Protein 3LLV (pdb70)

CATH classification: 3.40.50.720

Foldseek 3Di:
DFQEEFEDLPDVRVVCQVVCVVVPGQYEYEYQDPVSQVVCVVVVHHYDHDQLLDLVVLVVDDQPNYQEYEAEDDDQVSQLSSLLSNVVRDLHAYEYEDADPVCPVVSVVSRHPHYDHPVVVVVVVCVVVVD

Organism: Archaeoglobus fulgidus (strain ATCC 49558 / DSM 4304 / JCM 9628 / NBRC 100126 / VC-16) (NCBI:txid224325)

Secondar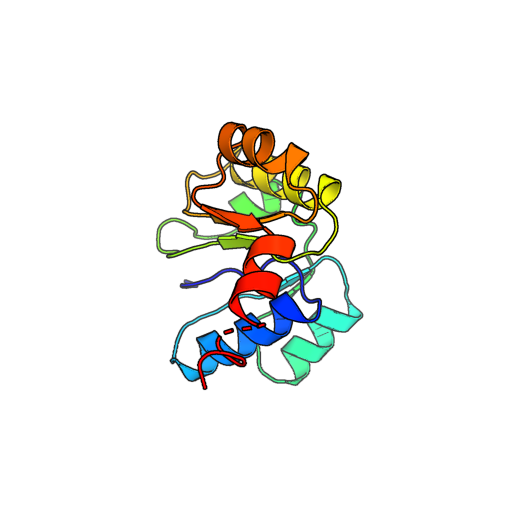y structure (DSSP, 8-state):
--SEEEE--SHHHHHHHHHHHHTT--EEEEES-HHHHHHHHHTT-EEEE--TT-HHHHHHS--TT-SEEEE--S-HHHHHHHHHHHHHH----EEEEES-GGGHHHHHHTT-SEEEEHHHHHHHH--TTT-

InterPro domains:
  IPR001667 DDH domain [PF01368] (161-300)
  IPR003148 Regulator of K+ conductance, N-terminal lobe [PF02254] (9-121)
  IPR003148 Regulator of K+ conductance, N-terminal lobe [PS51201] (6-122)
  IPR003156 DHHA1 domain [PF02272] (359-458)
  IPR036291 NAD(P)-binding domain superfamily [SSF51735] (8-130)
  IPR038763 DHH phosphoesterase superfamily [SSF64182] (158-439)
  IPR051319 Bifunctional oligoribonuclease/pAp-phosphatase and c-di-AMP PDE [PTHR47618] (149-453)

Nearest PDB structures (foldseek):
  3llv-assembly1_A  TM=1.008E+00  e=2.049E-25  Archaeoglobus fulgidus DSM 4304
  3fwz-assembly1_B  TM=8.831E-01  e=4.047E-09  Escherichia coli K-12
  3l9w-assembly1_B  TM=8.356E-01  e=1.030E-07  Escherichia coli K-12
  3l9w-assembly1_A  TM=8.358E-01  e=2.151E-06  Escherichia coli K-12
  3eyw-assembly1_A  TM=8.224E-01  e=1.667E-05  Escherichia coli K-12

Sequence (131 aa):
RYEEYIIVIGSSEAAGVGLVRELTAAGKKVLAVDKSKEKIELLEDEGFDAVIADPTDESFYRSLDLEGVSAVLITGSDDEFNLKILKALRSSVSDVYAIVRVSSSSPKKKEEFEEAGANLVVLVADAVKQAFDKIKK

B-factor: mean 11.08, std 4.55, range [2.4, 48.26]

Radius of gyration: 14.53 Å; Cα contacts (8 Å, |Δi|>4): 250; chains: 1; bounding box: 36×36×38 Å

Structure (mmCIF, N/CA/C/O backbone):
data_3LLV
#
_entry.id   3LLV
#
_cell.length_a   39.994
_cell.length_b   39.994
_cell.length_c   295.489
_cell.angle_alpha   90.000
_cell.angle_beta   90.000
_cell.angle_gamma   120.000
#
_symmetry.space_group_name_H-M   'P 61 2 2'
#
loop_
_entity.id
_entity.type
_entity.pdbx_description
1 polymer 'Exopolyphosphatase-related protein'
2 non-polymer 'PHOSPHATE ION'
3 water water
#
loop_
_atom_site.group_PDB
_atom_site.id
_atom_site.type_symbol
_atom_site.label_atom_id
_atom_site.label_alt_id
_atom_site.label_comp_id
_atom_site.label_asym_id
_atom_site.label_entity_id
_atom_site.label_seq_id
_atom_site.pdbx_PDB_ins_code
_atom_site.Cartn_x
_atom_site.Cartn_y
_atom_site.Cartn_z
_atom_site.occupancy
_atom_site.B_iso_or_equiv
_atom_site.auth_seq_id
_atom_site.auth_comp_id
_atom_site.auth_asym_id
_atom_site.auth_atom_id
_atom_site.pdbx_PDB_model_num
ATOM 1 N N . ARG A 1 6 ? 10.754 4.632 4.372 1.00 17.10 6 ARG A N 1
ATOM 2 C CA . ARG A 1 6 ? 9.349 5.126 4.325 1.00 17.14 6 ARG A CA 1
ATOM 3 C C . ARG A 1 6 ? 8.880 5.538 5.721 1.00 17.03 6 ARG A C 1
ATOM 4 O O . ARG A 1 6 ? 8.300 4.754 6.485 1.00 17.56 6 ARG A O 1
ATOM 6 N N . TYR A 1 7 ? 9.160 6.784 6.050 1.00 16.17 7 TYR A N 1
ATOM 7 C CA . TYR A 1 7 ? 8.746 7.342 7.324 1.00 15.20 7 TYR A CA 1
ATOM 8 C C . TYR A 1 7 ? 7.384 8.029 7.200 1.00 14.82 7 TYR A C 1
ATOM 9 O O . TYR A 1 7 ? 7.026 8.539 6.136 1.00 14.93 7 TYR A O 1
ATOM 18 N N . GLU A 1 8 ? 6.621 8.012 8.291 1.00 14.03 8 GLU A N 1
ATOM 19 C CA A GLU A 1 8 ? 5.338 8.690 8.359 0.50 13.27 8 GLU A CA 1
ATOM 20 C CA B GLU A 1 8 ? 5.346 8.709 8.326 0.50 13.54 8 GLU A CA 1
ATOM 21 C C . GLU A 1 8 ? 5.532 10.120 8.870 1.00 12.86 8 GLU A C 1
ATOM 22 O O . GLU A 1 8 ? 4.854 11.047 8.425 1.00 12.82 8 GLU A O 1
ATOM 33 N N . TYR A 1 9 ? 6.456 10.272 9.817 1.00 12.33 9 TYR A N 1
ATOM 34 C CA . TYR A 1 9 ? 6.762 11.587 10.392 1.00 11.22 9 TYR A CA 1
ATOM 35 C C . TYR A 1 9 ? 8.262 11.833 10.404 1.00 11.85 9 TYR A C 1
ATOM 36 O O . TYR A 1 9 ? 9.058 10.912 10.657 1.00 12.22 9 TYR A O 1
ATOM 45 N N . ILE A 1 10 ? 8.640 13.061 10.074 1.00 11.44 10 ILE A N 1
ATOM 46 C CA A ILE A 1 10 ? 10.019 13.497 10.186 0.50 10.67 10 ILE A CA 1
ATOM 47 C CA B ILE A 1 10 ? 10.022 13.517 10.150 0.50 10.88 10 ILE A CA 1
ATOM 48 C C . ILE A 1 10 ? 10.104 14.623 11.192 1.00 10.73 10 ILE A C 1
ATOM 49 O O . ILE A 1 10 ? 9.431 15.645 11.057 1.00 11.32 10 ILE A O 1
ATOM 58 N N . VAL A 1 11 ? 10.922 14.413 12.221 1.00 9.81 11 VAL A N 1
ATOM 59 C CA . VAL A 1 11 ? 11.056 15.399 13.300 1.00 10.35 11 VAL A CA 1
ATOM 60 C C . VAL A 1 11 ? 12.410 16.071 13.223 1.00 10.17 11 VAL A C 1
ATOM 61 O O . VAL A 1 11 ? 13.446 15.459 13.491 1.00 11.38 11 VAL A O 1
ATOM 65 N N . ILE A 1 12 ? 12.384 17.362 12.893 1.00 10.45 12 ILE A N 1
ATOM 66 C CA . ILE A 1 12 ? 13.581 18.149 12.759 1.00 10.95 12 ILE A CA 1
ATOM 67 C C . ILE A 1 12 ? 13.743 18.911 14.053 1.00 11.86 12 ILE A C 1
ATOM 68 O O . ILE A 1 12 ? 12.807 19.589 14.512 1.00 11.57 12 ILE A O 1
ATOM 73 N N . GLY A 1 13 ? 14.924 18.793 14.643 1.00 12.36 13 GLY A N 1
ATOM 74 C CA . GLY A 1 13 ? 15.227 19.409 15.933 1.00 13.52 13 GLY A CA 1
ATOM 75 C C . GLY A 1 13 ? 15.085 18.311 16.972 1.00 13.23 13 GLY A C 1
ATOM 76 O O . GLY A 1 13 ? 13.984 17.777 17.184 1.00 16.24 13 GLY A O 1
ATOM 77 N N . SER A 1 14 ? 16.185 17.971 17.604 1.00 12.78 14 SER A N 1
ATOM 78 C CA A SER A 1 14 ? 16.154 16.930 18.616 0.50 12.22 14 SER A CA 1
ATOM 79 C CA B SER A 1 14 ? 16.212 16.920 18.609 0.50 12.20 14 SER A CA 1
ATOM 80 C C . SER A 1 14 ? 16.405 17.515 19.999 1.00 12.30 14 SER A C 1
ATOM 81 O O . SER A 1 14 ? 17.104 16.924 20.840 1.00 12.62 14 SER A O 1
ATOM 86 N N . GLU A 1 15 ? 15.806 18.691 20.229 1.00 11.58 15 GLU A N 1
ATOM 87 C CA . GLU A 1 15 ? 15.781 19.317 21.550 1.00 10.55 15 GLU A CA 1
ATOM 88 C C . GLU A 1 15 ? 14.566 18.746 22.296 1.00 10.17 15 GLU A C 1
ATOM 89 O O . GLU A 1 15 ? 14.024 17.727 21.871 1.00 9.76 15 GLU A O 1
ATOM 91 N N . ALA A 1 16 ? 14.149 19.346 23.416 1.00 9.40 16 ALA A N 1
ATOM 92 C CA . ALA A 1 16 ? 13.171 18.663 24.272 1.00 8.73 16 ALA A CA 1
ATOM 93 C C . ALA A 1 16 ? 11.823 18.405 23.596 1.00 8.34 16 ALA A C 1
ATOM 94 O O . ALA A 1 16 ? 11.285 17.304 23.705 1.00 9.17 16 ALA A O 1
ATOM 96 N N . ALA A 1 17 ? 11.296 19.405 22.884 1.00 9.02 17 ALA A N 1
ATOM 97 C CA . ALA A 1 17 ? 10.010 19.241 22.218 1.00 8.66 17 ALA A CA 1
ATOM 98 C C . ALA A 1 17 ? 10.122 18.152 21.146 1.00 7.73 17 ALA A C 1
ATOM 99 O O . ALA A 1 17 ? 9.262 17.283 21.042 1.00 7.63 17 ALA A O 1
ATOM 101 N N . GLY A 1 18 ? 11.208 18.199 20.383 1.00 8.08 18 GLY A N 1
ATOM 102 C CA . GLY A 1 18 ? 11.470 17.257 19.299 1.00 5.92 18 GLY A CA 1
ATOM 103 C C . GLY A 1 18 ? 11.585 15.828 19.778 1.00 7.41 18 GLY A C 1
ATOM 104 O O . GLY A 1 18 ? 10.900 14.952 19.265 1.00 6.81 18 GLY A O 1
ATOM 105 N N . VAL A 1 19 ? 12.421 15.608 20.793 1.00 6.77 19 VAL A N 1
ATOM 106 C CA . VAL A 1 19 ? 12.592 14.254 21.338 1.00 7.98 19 VAL A CA 1
ATOM 107 C C . VAL A 1 19 ? 11.332 13.731 22.024 1.00 7.64 19 VAL A C 1
ATOM 108 O O . VAL A 1 19 ? 11.083 12.534 21.993 1.00 9.65 19 VAL A O 1
ATOM 112 N N . GLY A 1 20 ? 10.543 14.628 22.620 1.00 7.74 20 GLY A N 1
ATOM 113 C CA . GLY A 1 20 ? 9.231 14.283 23.175 1.00 6.39 20 GLY A CA 1
ATOM 114 C C . GLY A 1 20 ? 8.279 13.761 22.106 1.00 5.59 20 GLY A C 1
ATOM 115 O O . GLY A 1 20 ? 7.595 12.751 22.300 1.00 4.75 20 GLY A O 1
ATOM 116 N N . LEU A 1 21 ? 8.257 14.436 20.959 1.00 4.18 21 LEU A N 1
ATOM 117 C CA . LEU A 1 21 ? 7.425 14.009 19.832 1.00 3.76 21 LEU A CA 1
ATOM 118 C C . LEU A 1 21 ? 7.858 12.679 19.223 1.00 4.22 21 LEU A C 1
ATOM 119 O O . LEU A 1 21 ? 7.018 11.866 18.866 1.00 4.28 21 LEU A O 1
ATOM 124 N N . VAL A 1 22 ? 9.162 12.492 19.120 1.00 4.24 22 VAL A N 1
ATOM 125 C CA . VAL A 1 22 ? 9.738 11.210 18.655 1.00 5.01 22 VAL A CA 1
ATOM 126 C C . VAL A 1 22 ? 9.246 10.073 19.559 1.00 5.47 22 VAL A C 1
ATOM 127 O O . VAL A 1 22 ? 8.903 9.007 19.065 1.00 6.16 22 VAL A O 1
ATOM 131 N N . ARG A 1 23 ? 9.135 10.268 20.867 1.00 6.53 23 ARG A N 1
ATOM 132 C CA . ARG A 1 23 ? 8.621 9.231 21.769 1.00 6.49 23 ARG A CA 1
ATOM 133 C C . ARG A 1 23 ? 7.185 8.979 21.627 1.00 7.33 23 ARG A C 1
ATOM 134 O O . ARG A 1 23 ? 6.742 7.874 21.555 1.00 6.43 23 ARG A O 1
ATOM 142 N N . GLU A 1 24 ? 6.427 10.049 21.643 1.00 6.57 24 GLU A N 1
ATOM 143 C CA . GLU A 1 24 ? 4.988 9.920 21.649 1.00 8.05 24 GLU A CA 1
ATOM 144 C C . GLU A 1 24 ? 4.439 9.322 20.357 1.00 7.82 24 GLU A C 1
ATOM 145 O O . GLU A 1 24 ? 3.512 8.516 20.399 1.00 8.17 24 GLU A O 1
ATOM 151 N N . LEU A 1 25 ? 5.004 9.718 19.217 1.00 7.32 25 LEU A N 1
ATOM 152 C CA . LEU A 1 25 ? 4.579 9.173 17.931 1.00 7.18 25 LEU A CA 1
ATOM 153 C C . LEU A 1 25 ? 4.946 7.699 17.777 1.00 7.70 25 LEU A C 1
ATOM 154 O O . LEU A 1 25 ? 4.159 6.903 17.263 1.00 8.13 25 LEU A O 1
ATOM 159 N N . THR A 1 26 ? 6.134 7.338 18.242 1.00 7.99 26 THR A N 1
ATOM 160 C CA . THR A 1 26 ? 6.543 5.938 18.280 1.00 8.61 26 THR A CA 1
ATOM 161 C C . THR A 1 26 ? 5.566 5.089 19.106 1.00 8.87 26 THR A C 1
ATOM 162 O O . THR A 1 26 ? 5.178 3.995 18.672 1.00 8.86 26 THR A O 1
ATOM 166 N N . ALA A 1 27 ? 5.140 5.607 20.263 1.00 8.55 27 ALA A N 1
ATOM 167 C CA . ALA A 1 27 ? 4.220 4.869 21.147 1.00 8.88 27 ALA A CA 1
ATOM 168 C C . ALA A 1 27 ? 2.847 4.666 20.499 1.00 8.77 27 ALA A C 1
ATOM 169 O O . ALA A 1 27 ? 2.165 3.679 20.775 1.00 9.04 27 ALA A O 1
ATOM 171 N N . ALA A 1 28 ? 2.453 5.619 19.656 1.00 9.21 28 ALA A N 1
ATOM 172 C CA . ALA A 1 28 ? 1.235 5.520 18.856 1.00 9.34 28 ALA A CA 1
ATOM 173 C C . ALA A 1 28 ? 1.431 4.583 17.661 1.00 9.50 28 ALA A C 1
ATOM 174 O O . ALA A 1 28 ? 0.495 4.341 16.889 1.00 9.86 28 ALA A O 1
ATOM 176 N N . GLY A 1 29 ? 2.650 4.060 17.523 1.00 9.73 29 GLY A N 1
ATOM 177 C CA . GLY A 1 29 ? 2.979 3.060 16.506 1.00 9.95 29 GLY A CA 1
ATOM 178 C C . GLY A 1 29 ? 3.255 3.631 15.128 1.00 10.12 29 GLY A C 1
ATOM 179 O O . GLY A 1 29 ? 2.865 3.035 14.118 1.00 10.37 29 GLY A O 1
ATOM 180 N N . LYS A 1 30 ? 3.923 4.785 15.087 1.00 10.36 30 LYS A N 1
ATOM 181 C CA . LYS A 1 30 ? 4.258 5.464 13.828 1.00 10.16 30 LYS A CA 1
ATOM 182 C C . LYS A 1 30 ? 5.750 5.315 13.548 1.00 9.94 30 LYS A C 1
ATOM 183 O O . LYS A 1 30 ? 6.543 5.141 14.480 1.00 10.11 30 LYS A O 1
ATOM 189 N N . LYS A 1 31 ? 6.123 5.382 12.270 1.00 8.79 31 LYS A N 1
ATOM 190 C CA . LYS A 1 31 ? 7.528 5.377 11.859 1.00 8.21 31 LYS A CA 1
ATOM 191 C C . LYS A 1 31 ? 8.045 6.813 11.805 1.00 7.48 31 LYS A C 1
ATOM 192 O O . LYS A 1 31 ? 7.554 7.622 11.014 1.00 7.07 31 LYS A O 1
ATOM 194 N N . VAL A 1 32 ? 9.034 7.118 12.648 1.00 6.71 32 VAL A N 1
ATOM 195 C CA . VAL A 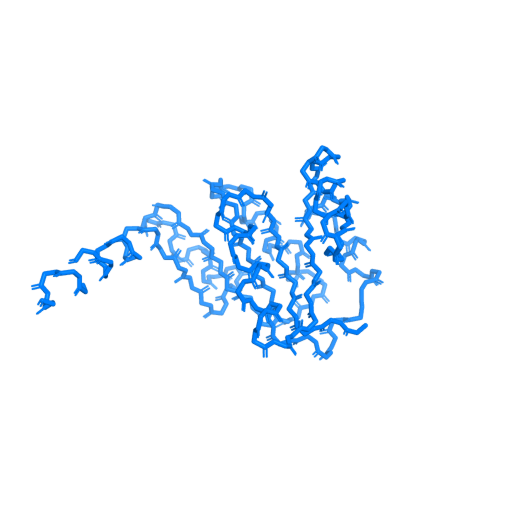1 32 ? 9.552 8.487 12.793 1.00 6.82 32 VAL A CA 1
ATOM 196 C C . VAL A 1 32 ? 11.046 8.526 12.529 1.00 6.79 32 VAL A C 1
ATOM 197 O O . VAL A 1 32 ? 11.784 7.652 12.978 1.00 6.17 32 VAL A O 1
ATOM 201 N N . LEU A 1 33 ? 11.487 9.552 11.805 1.00 7.50 33 LEU A N 1
ATOM 202 C CA . LEU A 1 33 ? 12.908 9.807 11.644 1.00 7.19 33 LEU A CA 1
ATOM 203 C C . LEU A 1 33 ? 13.195 11.117 12.334 1.00 7.50 33 LEU A C 1
ATOM 204 O O . LEU A 1 33 ? 12.540 12.121 12.027 1.00 7.56 33 LEU A O 1
ATOM 209 N N . ALA A 1 34 ? 14.177 11.103 13.224 1.00 7.83 34 ALA A N 1
ATOM 210 C CA . ALA A 1 34 ? 14.626 12.324 13.888 1.00 8.55 34 ALA A CA 1
ATOM 211 C C . ALA A 1 34 ? 15.802 12.903 13.101 1.00 8.16 34 ALA A C 1
ATOM 212 O O . ALA A 1 34 ? 16.683 12.161 12.644 1.00 8.72 34 ALA A O 1
ATOM 214 N N . VAL A 1 35 ? 15.807 14.224 12.925 1.00 7.45 35 VAL A N 1
ATOM 215 C CA . VAL A 1 35 ? 16.850 14.891 12.152 1.00 7.03 35 VAL A CA 1
ATOM 216 C C . VAL A 1 35 ? 17.410 16.060 12.965 1.00 7.42 35 VAL A C 1
ATOM 217 O O . VAL A 1 35 ? 16.658 16.878 13.476 1.00 7.79 35 VAL A O 1
ATOM 221 N N . ASP A 1 36 ? 18.733 16.150 13.055 1.00 7.50 36 ASP A N 1
ATOM 222 C CA . ASP A 1 36 ? 19.388 17.243 13.786 1.00 8.61 36 ASP A CA 1
ATOM 223 C C . ASP A 1 36 ? 20.847 17.289 13.352 1.00 8.86 36 ASP A C 1
ATOM 224 O O . ASP A 1 36 ? 21.403 16.269 12.951 1.00 9.24 36 ASP A O 1
ATOM 229 N N . LYS A 1 37 ? 21.463 18.467 13.441 1.00 9.16 37 LYS A N 1
ATOM 230 C CA . LYS A 1 37 ? 22.885 18.614 13.154 1.00 9.03 37 LYS A CA 1
ATOM 231 C C . LYS A 1 37 ? 23.763 18.069 14.292 1.00 9.27 37 LYS A C 1
ATOM 232 O O . LYS A 1 37 ? 24.947 17.819 14.076 1.00 9.17 37 LYS A O 1
ATOM 234 N N . SER A 1 38 ? 23.191 17.864 15.483 1.00 9.25 38 SER A N 1
ATOM 235 C CA . SER A 1 38 ? 23.974 17.404 16.646 1.00 9.70 38 SER A CA 1
ATOM 236 C C . SER A 1 38 ? 24.289 15.901 16.648 1.00 9.61 38 SER A C 1
ATOM 237 O O . SER A 1 38 ? 23.397 15.074 16.866 1.00 9.67 38 SER A O 1
ATOM 240 N N . LYS A 1 39 ? 25.567 15.569 16.438 1.00 10.62 39 LYS A N 1
ATOM 241 C CA . LYS A 1 39 ? 26.092 14.211 16.577 1.00 11.00 39 LYS A CA 1
ATOM 242 C C . LYS A 1 39 ? 25.660 13.582 17.910 1.00 11.15 39 LYS A C 1
ATOM 243 O O . LYS A 1 39 ? 25.155 12.459 17.945 1.00 11.23 39 LYS A O 1
ATOM 249 N N . GLU A 1 40 ? 25.829 14.320 19.006 1.00 11.46 40 GLU A N 1
ATOM 250 C CA . GLU A 1 40 ? 25.583 13.767 20.336 1.00 11.31 40 GLU A CA 1
ATOM 251 C C . GLU A 1 40 ? 24.109 13.430 20.581 1.00 10.80 40 GLU A C 1
ATOM 252 O O . GLU A 1 40 ? 23.780 12.347 21.079 1.00 10.05 40 GLU A O 1
ATOM 258 N N . LYS A 1 41 ? 23.217 14.352 20.214 1.00 10.01 41 LYS A N 1
ATOM 259 C CA . LYS A 1 41 ? 21.802 14.131 20.424 1.00 10.08 41 LYS A CA 1
ATOM 260 C C . LYS A 1 41 ? 21.274 13.012 19.532 1.00 10.13 41 LYS A C 1
ATOM 261 O O . LYS A 1 41 ? 20.417 12.234 19.960 1.00 10.07 41 LYS A O 1
ATOM 267 N N . ILE A 1 42 ? 21.763 12.956 18.294 1.00 10.22 42 ILE A N 1
ATOM 268 C CA . ILE A 1 42 ? 21.306 11.943 17.331 1.00 10.47 42 ILE A CA 1
ATOM 269 C C . ILE A 1 42 ? 21.806 10.564 17.756 1.00 10.41 42 ILE A C 1
ATOM 270 O O . ILE A 1 42 ? 21.037 9.601 17.834 1.00 10.45 42 ILE A O 1
ATOM 275 N N . GLU A 1 43 ? 23.085 10.488 18.089 1.00 11.37 43 GLU A N 1
ATOM 276 C CA . GLU A 1 43 ? 23.657 9.235 18.604 1.00 11.78 43 GLU A CA 1
ATOM 277 C C . GLU A 1 43 ? 22.941 8.688 19.855 1.00 11.04 43 GLU A C 1
ATOM 278 O O . GLU A 1 43 ? 22.768 7.469 19.976 1.00 11.67 43 GLU A O 1
ATOM 284 N N . LEU A 1 44 ? 22.509 9.540 20.797 1.00 10.29 44 LEU A N 1
ATOM 285 C CA . LEU A 1 44 ? 21.700 9.038 21.919 1.00 9.45 44 LEU A CA 1
ATOM 286 C C . LEU A 1 44 ? 20.382 8.551 21.498 1.00 8.59 44 LEU A C 1
ATOM 287 O O . LEU A 1 44 ? 19.912 7.600 21.982 1.00 8.84 44 LEU A O 1
ATOM 289 N N . LEU A 1 45 ? 19.729 9.233 20.578 1.00 8.46 45 LEU A N 1
ATOM 290 C CA . LEU A 1 45 ? 18.465 8.715 20.080 1.00 8.26 45 LEU A CA 1
ATOM 291 C C . LEU A 1 45 ? 18.677 7.327 19.442 1.00 7.58 45 LEU A C 1
ATOM 292 O O . LEU A 1 45 ? 17.874 6.410 19.652 1.00 6.97 45 LEU A O 1
ATOM 297 N N . GLU A 1 46 ? 19.742 7.182 18.660 1.00 8.70 46 GLU A N 1
ATOM 298 C CA . GLU A 1 46 ? 20.038 5.895 18.017 1.00 8.52 46 GLU A CA 1
ATOM 299 C C . GLU A 1 46 ? 20.320 4.786 19.054 1.00 8.70 46 GLU A C 1
ATOM 300 O O . GLU A 1 46 ? 19.877 3.635 18.906 1.00 8.77 46 GLU A O 1
ATOM 306 N N . ASP A 1 47 ? 21.064 5.151 20.089 1.00 8.50 47 ASP A N 1
ATOM 307 C CA . ASP A 1 47 ? 21.260 4.322 21.282 1.00 9.40 47 ASP A CA 1
ATOM 308 C C . ASP A 1 47 ? 19.959 3.866 21.953 1.00 8.99 47 ASP A C 1
ATOM 309 O O . ASP A 1 47 ? 19.908 2.795 22.549 1.00 9.17 47 ASP A O 1
ATOM 314 N N . GLU A 1 48 ? 18.908 4.683 21.880 1.00 8.35 48 GLU A N 1
ATOM 315 C CA . GLU A 1 48 ? 17.663 4.291 22.496 1.00 8.79 48 GLU A CA 1
ATOM 316 C C . GLU A 1 48 ? 16.789 3.478 21.569 1.00 9.87 48 GLU A C 1
ATOM 317 O O . GLU A 1 48 ? 15.703 3.030 21.965 1.00 10.85 48 GLU A O 1
ATOM 323 N N . GLY A 1 49 ? 17.228 3.321 20.323 1.00 8.76 49 GLY A N 1
ATOM 324 C CA . GLY A 1 49 ? 16.490 2.498 19.380 1.00 9.02 49 GLY A CA 1
ATOM 325 C C . GLY A 1 49 ? 15.579 3.297 18.486 1.00 8.73 49 GLY A C 1
ATOM 326 O O . GLY A 1 49 ? 14.720 2.737 17.801 1.00 9.18 49 GLY A O 1
ATOM 327 N N . PHE A 1 50 ? 15.764 4.609 18.487 1.00 8.60 50 PHE A N 1
ATOM 328 C CA . PHE A 1 50 ? 15.053 5.457 17.535 1.00 8.04 50 PHE A CA 1
ATOM 329 C C . PHE A 1 50 ? 15.821 5.550 16.216 1.00 8.00 50 PHE A C 1
ATOM 330 O O . PHE A 1 50 ? 17.039 5.308 16.179 1.00 8.90 50 PHE A O 1
ATOM 338 N N . ASP A 1 51 ? 15.091 5.825 15.138 1.00 7.37 51 ASP A N 1
ATOM 339 C CA . ASP A 1 51 ? 15.691 6.101 13.831 1.00 6.97 51 ASP A CA 1
ATOM 340 C C . ASP A 1 51 ? 16.057 7.577 13.794 1.00 6.74 51 ASP A C 1
ATOM 341 O O . ASP A 1 51 ? 15.185 8.438 13.930 1.00 5.66 51 ASP A O 1
ATOM 346 N N . ALA A 1 52 ? 17.344 7.867 13.649 1.00 6.24 52 ALA A N 1
ATOM 347 C CA . ALA A 1 52 ? 17.823 9.240 13.729 1.00 6.34 52 ALA A CA 1
ATOM 348 C C . ALA A 1 52 ? 18.997 9.418 12.802 1.00 5.99 52 ALA A C 1
ATOM 349 O O . ALA A 1 52 ? 19.796 8.493 12.618 1.00 5.79 52 ALA A O 1
ATOM 351 N N . VAL A 1 53 ? 19.099 10.602 12.204 1.00 4.85 53 VAL A N 1
ATOM 352 C CA . VAL A 1 53 ? 20.199 10.898 11.300 1.00 4.51 53 VAL A CA 1
ATOM 353 C C . VAL A 1 53 ? 20.790 12.297 11.539 1.00 4.74 53 VAL A C 1
ATOM 354 O O . VAL A 1 53 ? 20.054 13.257 11.826 1.00 5.61 53 VAL A O 1
ATOM 358 N N . ILE A 1 54 ? 22.109 12.391 11.436 1.00 4.91 54 ILE A N 1
ATOM 359 C CA . ILE A 1 54 ? 22.844 13.649 11.491 1.00 5.30 54 ILE A CA 1
ATOM 360 C C . ILE A 1 54 ? 22.733 14.290 10.124 1.00 5.14 54 ILE A C 1
ATOM 361 O O . ILE A 1 54 ? 23.167 13.717 9.130 1.00 4.80 54 ILE A O 1
ATOM 366 N N . ALA A 1 55 ? 22.134 15.473 10.064 1.00 4.34 55 ALA A N 1
ATOM 367 C CA . ALA A 1 55 ? 22.000 16.195 8.814 1.00 4.64 55 ALA A CA 1
ATOM 368 C C . ALA A 1 55 ? 21.803 17.676 9.102 1.00 5.20 55 ALA A C 1
ATOM 369 O O . ALA A 1 55 ? 21.331 18.047 10.178 1.00 4.63 55 ALA A O 1
ATOM 371 N N . ASP A 1 56 ? 22.196 18.507 8.142 1.00 5.75 56 ASP A N 1
ATOM 372 C CA . ASP A 1 56 ? 21.904 19.931 8.193 1.00 6.39 56 ASP A CA 1
ATOM 373 C C . ASP A 1 56 ? 20.530 20.143 7.562 1.00 5.43 56 ASP A C 1
ATOM 374 O O . ASP A 1 56 ? 20.398 19.967 6.358 1.00 6.17 56 ASP A O 1
ATOM 379 N N . PRO A 1 57 ? 19.496 20.523 8.363 1.00 4.23 57 PRO A N 1
ATOM 380 C CA . PRO A 1 57 ? 18.140 20.617 7.826 1.00 3.31 57 PRO A CA 1
ATOM 381 C C . PRO A 1 57 ? 17.883 21.846 6.937 1.00 2.80 57 PRO A C 1
ATOM 382 O O . PRO A 1 57 ? 16.749 22.090 6.510 1.00 3.50 57 PRO A O 1
ATOM 386 N N . THR A 1 58 ? 18.940 22.605 6.649 1.00 3.57 58 THR A N 1
ATOM 387 C CA . THR A 1 58 ? 18.845 23.630 5.609 1.00 4.07 58 THR A CA 1
ATOM 388 C C . THR A 1 58 ? 19.476 23.131 4.294 1.00 4.72 58 THR A C 1
ATOM 389 O O . THR A 1 58 ? 19.497 23.831 3.295 1.00 5.73 58 THR A O 1
ATOM 393 N N . ASP A 1 59 ? 19.917 21.882 4.286 1.00 4.31 59 ASP A N 1
ATOM 394 C CA . ASP A 1 59 ? 20.552 21.275 3.125 1.00 4.78 59 ASP A CA 1
ATOM 395 C C . ASP A 1 59 ? 19.476 20.666 2.214 1.00 5.55 59 ASP A C 1
ATOM 396 O O . ASP A 1 59 ? 18.896 19.651 2.541 1.00 4.72 59 ASP A O 1
ATOM 401 N N . GLU A 1 60 ? 19.202 21.319 1.084 1.00 7.49 60 GLU A N 1
ATOM 402 C CA . GLU A 1 60 ? 18.212 20.813 0.130 1.00 8.98 60 GLU A CA 1
ATOM 403 C C . GLU A 1 60 ? 18.521 19.398 -0.364 1.00 8.87 60 GLU A C 1
ATOM 404 O O . GLU A 1 60 ? 17.605 18.612 -0.616 1.00 10.77 60 GLU A O 1
ATOM 410 N N . SER A 1 61 ? 19.804 19.056 -0.513 1.00 9.25 61 SER A N 1
ATOM 411 C CA . SER A 1 61 ? 20.154 17.711 -0.961 1.00 9.75 61 SER A CA 1
ATOM 412 C C . SER A 1 61 ? 19.748 16.644 0.052 1.00 10.50 61 SER A C 1
ATOM 413 O O . SER A 1 61 ? 19.460 15.505 -0.335 1.00 12.52 61 SER A O 1
ATOM 416 N N . PHE A 1 62 ? 19.731 17.001 1.340 1.00 11.23 62 PHE A N 1
ATOM 417 C CA . PHE A 1 62 ? 19.218 16.067 2.337 1.00 11.57 62 PHE A CA 1
ATOM 418 C C . PHE A 1 62 ? 17.763 15.705 2.043 1.00 11.42 62 PHE A C 1
ATOM 419 O O . PHE A 1 62 ? 17.396 14.521 2.012 1.00 11.74 62 PHE A O 1
ATOM 427 N N . TYR A 1 63 ? 16.942 16.720 1.785 1.00 11.48 63 TYR A N 1
ATOM 428 C CA . TYR A 1 63 ? 15.527 16.476 1.473 1.00 10.60 63 TYR A CA 1
ATOM 429 C C . TYR A 1 63 ? 15.335 15.696 0.196 1.00 10.92 63 TYR A C 1
ATOM 430 O O . TYR A 1 63 ? 14.444 14.850 0.110 1.00 11.56 63 TYR A O 1
ATOM 439 N N . ARG A 1 64 ? 16.225 15.923 -0.761 1.00 11.41 64 ARG A N 1
ATOM 440 C CA . ARG A 1 64 ? 16.208 15.178 -2.020 1.00 11.53 64 ARG A CA 1
ATOM 441 C C . ARG A 1 64 ? 16.596 13.699 -1.859 1.00 11.35 64 ARG A C 1
ATOM 442 O O . ARG A 1 64 ? 16.228 12.871 -2.712 1.00 12.74 64 ARG A O 1
ATOM 450 N N . SER A 1 65 ? 17.304 13.364 -0.778 1.00 9.36 65 SER A N 1
ATOM 451 C CA . SER A 1 65 ? 17.675 11.978 -0.500 1.00 9.23 65 SER A CA 1
ATOM 452 C C . SER A 1 65 ? 16.559 11.178 0.183 1.00 8.65 65 SER A C 1
ATOM 453 O O . SER A 1 65 ? 16.619 9.954 0.226 1.00 8.85 65 SER A O 1
ATOM 456 N N . LEU A 1 66 ? 15.543 11.870 0.700 1.00 8.52 66 LEU A N 1
ATOM 457 C CA . LEU A 1 66 ? 14.423 11.203 1.389 1.00 8.63 66 LEU A CA 1
ATOM 458 C C . LEU A 1 66 ? 13.257 10.923 0.451 1.00 8.96 66 LEU A C 1
ATOM 459 O O . LEU A 1 66 ? 13.056 11.637 -0.538 1.00 9.19 66 LEU A O 1
ATOM 464 N N . ASP A 1 67 ? 12.494 9.877 0.756 1.00 9.32 67 ASP A N 1
ATOM 465 C CA . ASP A 1 67 ? 11.257 9.620 0.034 1.00 9.76 67 ASP A CA 1
ATOM 466 C C . ASP A 1 67 ? 10.158 10.319 0.813 1.00 9.47 67 ASP A C 1
ATOM 467 O O . ASP A 1 67 ? 9.658 9.797 1.805 1.00 9.79 67 ASP A O 1
ATOM 472 N N . LEU A 1 68 ? 9.770 11.488 0.373 1.00 9.57 68 LEU A N 1
ATOM 473 C CA . LEU A 1 68 ? 8.855 12.305 1.108 1.00 9.47 68 LEU A CA 1
ATOM 474 C C . LEU A 1 68 ? 7.415 12.210 0.656 1.00 9.91 68 LEU A C 1
ATOM 475 O O . LEU A 1 68 ? 6.552 12.848 1.219 1.00 10.03 68 LEU A O 1
ATOM 480 N N . GLU A 1 69 ? 7.136 11.484 -0.409 1.00 10.71 69 GLU A N 1
ATOM 481 C CA . GLU A 1 69 ? 5.785 11.564 -0.949 1.00 10.88 69 GLU A CA 1
ATOM 482 C C . GLU A 1 69 ? 4.761 10.837 -0.077 1.00 10.97 69 GLU A C 1
ATOM 483 O O . GLU A 1 69 ? 3.625 11.244 -0.065 1.00 11.64 69 GLU A O 1
ATOM 485 N N . GLY A 1 70 ? 5.192 9.810 0.644 1.00 10.53 70 GLY A N 1
ATOM 486 C CA . GLY A 1 70 ? 4.384 9.132 1.633 1.00 10.03 70 GLY A CA 1
ATOM 487 C C . GLY A 1 70 ? 4.396 9.631 3.087 1.00 9.92 70 GLY A C 1
ATOM 488 O O . GLY A 1 70 ? 3.683 9.126 3.913 1.00 9.69 70 GLY A O 1
ATOM 489 N N . VAL A 1 71 ? 5.212 10.630 3.375 1.00 9.06 71 VAL A N 1
ATOM 490 C CA . VAL A 1 71 ? 5.238 11.280 4.682 1.00 8.44 71 VAL A CA 1
ATOM 491 C C . VAL A 1 71 ? 3.942 12.026 5.024 1.00 8.74 71 VAL A C 1
ATOM 492 O O . VAL A 1 71 ? 3.408 12.687 4.211 1.00 8.18 71 VAL A O 1
ATOM 496 N N . SER A 1 72 ? 3.471 11.918 6.254 1.00 8.89 72 SER A N 1
ATOM 497 C CA . SER A 1 72 ? 2.267 12.627 6.704 1.00 10.61 72 SER A CA 1
ATOM 498 C C . SER A 1 72 ? 2.563 14.062 7.090 1.00 10.93 72 SER A C 1
ATOM 499 O O . SER A 1 72 ? 1.826 14.986 6.706 1.00 10.98 72 SER A O 1
ATOM 502 N N . ALA A 1 73 ? 3.640 14.256 7.852 1.00 10.85 73 ALA A N 1
ATOM 503 C CA . ALA A 1 73 ? 4.067 15.596 8.198 1.00 11.08 73 ALA A CA 1
ATOM 504 C C . ALA A 1 73 ? 5.539 15.655 8.557 1.00 10.60 73 ALA A C 1
ATOM 505 O O . ALA A 1 73 ? 6.116 14.688 9.092 1.00 11.78 73 ALA A O 1
ATOM 507 N N . VAL A 1 74 ? 6.141 16.808 8.245 1.00 10.01 74 VAL A N 1
ATOM 508 C CA . VAL A 1 74 ? 7.452 17.160 8.716 1.00 9.59 74 VAL A CA 1
ATOM 509 C C . VAL A 1 74 ? 7.233 18.136 9.865 1.00 10.24 74 VAL A C 1
ATOM 510 O O . VAL A 1 74 ? 6.524 19.129 9.703 1.00 10.56 74 VAL A O 1
ATOM 514 N N . LEU A 1 75 ? 7.853 17.850 11.009 1.00 9.89 75 LEU A N 1
ATOM 515 C CA . LEU A 1 75 ? 7.660 18.659 12.214 1.00 10.11 75 LEU A CA 1
ATOM 516 C C . LEU A 1 75 ? 8.953 19.436 12.472 1.00 10.64 75 LEU A C 1
ATOM 517 O O . LEU A 1 75 ? 10.008 18.853 12.700 1.00 10.50 75 LEU A O 1
ATOM 522 N N . ILE A 1 76 ? 8.870 20.760 12.373 1.00 9.94 76 ILE A N 1
ATOM 523 C CA . ILE A 1 76 ? 10.058 21.598 12.556 1.00 10.30 76 ILE A CA 1
ATOM 524 C C . ILE A 1 76 ? 9.933 22.127 13.982 1.00 10.68 76 ILE A C 1
ATOM 525 O O . ILE A 1 76 ? 9.100 23.013 14.255 1.00 10.30 76 ILE A O 1
ATOM 530 N N . THR A 1 77 ? 10.754 21.579 14.893 1.00 10.27 77 THR A N 1
ATOM 531 C CA . THR A 1 77 ? 10.507 21.736 16.342 1.00 10.46 77 THR A CA 1
ATOM 532 C C . THR A 1 77 ? 11.566 22.517 17.112 1.00 10.77 77 THR A C 1
ATOM 533 O O . THR A 1 77 ? 11.439 22.678 18.326 1.00 10.82 77 THR A O 1
ATOM 537 N N . GLY A 1 78 ? 12.619 22.983 16.437 1.00 10.47 78 GLY A N 1
ATOM 538 C CA . GLY A 1 78 ? 13.698 23.712 17.107 1.00 10.58 78 GLY A CA 1
ATOM 539 C C . GLY A 1 78 ? 13.244 25.048 17.660 1.00 11.36 78 GLY A C 1
ATOM 540 O O . GLY A 1 78 ? 12.211 25.590 17.256 1.00 10.90 78 GLY A O 1
ATOM 541 N N . SER A 1 79 ? 14.044 25.605 18.561 1.00 10.69 79 SER A N 1
ATOM 542 C CA . SER A 1 79 ? 13.595 26.792 19.286 1.00 10.32 79 SER A CA 1
ATOM 543 C C . SER A 1 79 ? 14.186 28.094 18.714 1.00 10.47 79 SER A C 1
ATOM 544 O O . SER A 1 79 ? 14.066 29.162 19.332 1.00 10.14 79 SER A O 1
ATOM 547 N N . ASP A 1 80 ? 14.792 28.021 17.531 1.00 9.49 80 ASP A N 1
ATOM 548 C CA . ASP A 1 80 ? 15.403 29.200 16.885 1.00 10.98 80 ASP A CA 1
ATOM 549 C C . ASP A 1 80 ? 14.577 29.578 15.648 1.00 10.31 80 ASP A C 1
ATOM 550 O O . ASP A 1 80 ? 14.635 28.870 14.639 1.00 11.29 80 ASP A O 1
ATOM 555 N N . ASP A 1 81 ? 13.781 30.655 15.737 1.00 10.8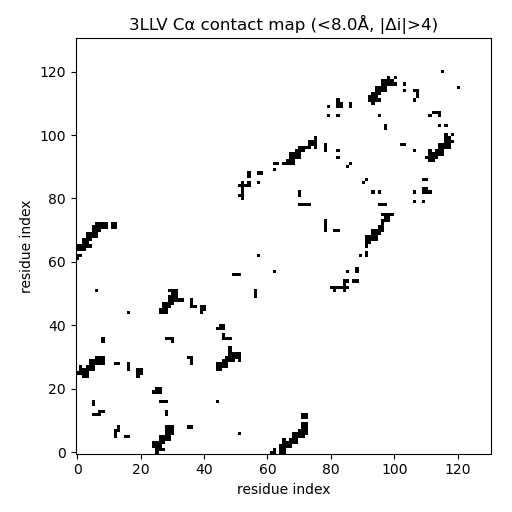8 81 ASP A N 1
ATOM 556 C CA . ASP A 1 81 ? 12.920 31.099 14.622 1.00 10.00 81 ASP A CA 1
ATOM 557 C C . ASP A 1 81 ? 13.684 31.282 13.321 1.00 10.45 81 ASP A C 1
ATOM 558 O O . ASP A 1 81 ? 13.250 30.810 12.269 1.00 10.21 81 ASP A O 1
ATOM 563 N N . GLU A 1 82 ? 14.821 31.962 13.370 1.00 9.66 82 GLU A N 1
ATOM 564 C CA . GLU A 1 82 ? 15.514 32.264 12.114 1.00 10.70 82 GLU A CA 1
ATOM 565 C C . GLU A 1 82 ? 15.989 30.983 11.434 1.00 10.25 82 GLU A C 1
ATOM 566 O O . GLU A 1 82 ? 15.860 30.843 10.213 1.00 9.76 82 GLU A O 1
ATOM 572 N N . PHE A 1 83 ? 16.451 30.034 12.239 1.00 9.46 83 PHE A N 1
ATOM 573 C CA . PHE A 1 83 ? 16.864 28.738 11.730 1.00 9.92 83 PHE A CA 1
ATOM 574 C C . PHE A 1 83 ? 15.702 27.940 11.166 1.00 9.65 83 PHE A C 1
ATOM 575 O O . PHE A 1 83 ? 15.812 27.346 10.079 1.00 9.30 83 PHE A O 1
ATOM 583 N N . ASN A 1 84 ? 14.569 27.962 11.870 1.00 9.48 84 ASN A N 1
ATOM 584 C CA . ASN A 1 84 ? 13.381 27.241 11.417 1.00 9.15 84 ASN A CA 1
ATOM 585 C C . ASN A 1 84 ? 12.872 27.781 10.074 1.00 8.84 84 ASN A C 1
ATOM 586 O O . ASN A 1 84 ? 12.381 27.024 9.251 1.00 8.11 84 ASN A O 1
ATOM 591 N N . LEU A 1 85 ? 13.019 29.087 9.846 1.00 9.41 85 LEU A N 1
ATOM 592 C CA . LEU A 1 85 ? 12.545 29.679 8.601 1.00 9.71 85 LEU A CA 1
ATOM 593 C C . LEU A 1 85 ? 13.439 29.186 7.464 1.00 10.78 85 LEU A C 1
ATOM 594 O O . LEU A 1 85 ? 12.953 28.820 6.381 1.00 10.96 85 LEU A O 1
ATOM 599 N N . LYS A 1 86 ? 14.748 29.136 7.731 1.00 10.34 86 LYS A N 1
ATOM 600 C CA . LYS A 1 86 ? 15.698 28.613 6.755 1.00 10.94 86 LYS A CA 1
ATOM 601 C C . LYS A 1 86 ? 15.408 27.153 6.435 1.00 11.16 86 LYS A C 1
ATOM 602 O O . LYS A 1 86 ? 15.481 26.741 5.254 1.00 12.11 86 LYS A O 1
ATOM 608 N N . ILE A 1 87 ? 15.051 26.384 7.464 1.00 10.20 87 ILE A N 1
ATOM 609 C CA . ILE A 1 87 ? 14.733 24.971 7.273 1.00 10.69 87 ILE A CA 1
ATOM 610 C C . ILE A 1 87 ? 13.492 24.827 6.405 1.00 10.27 87 ILE A C 1
ATOM 611 O O . ILE A 1 87 ? 13.468 24.053 5.428 1.00 10.49 87 ILE A O 1
ATOM 616 N N . LEU A 1 88 ? 12.473 25.619 6.727 1.00 10.88 88 LEU A N 1
ATOM 617 C CA . LEU A 1 88 ? 11.198 25.554 6.010 1.00 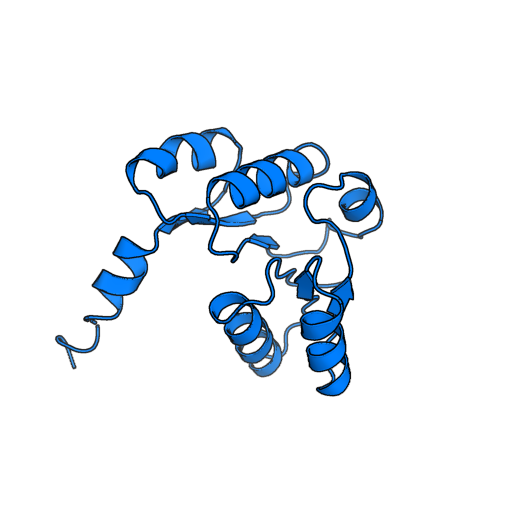11.20 88 LEU A CA 1
ATOM 618 C C . LEU A 1 88 ? 11.414 25.936 4.531 1.00 11.61 88 LEU A C 1
ATOM 619 O O . LEU A 1 88 ? 10.838 25.315 3.649 1.00 11.66 88 LEU A O 1
ATOM 624 N N . LYS A 1 89 ? 12.232 26.958 4.274 1.00 11.00 89 LYS A N 1
ATOM 625 C CA . LYS A 1 89 ? 12.474 27.384 2.894 1.00 11.13 89 LYS A CA 1
ATOM 626 C C . LYS A 1 89 ? 13.242 26.321 2.105 1.00 11.20 89 LYS A C 1
ATOM 627 O O . LYS A 1 89 ? 12.939 26.107 0.930 1.00 11.10 89 LYS A O 1
ATOM 633 N N . ALA A 1 90 ? 14.233 25.685 2.744 1.00 11.22 9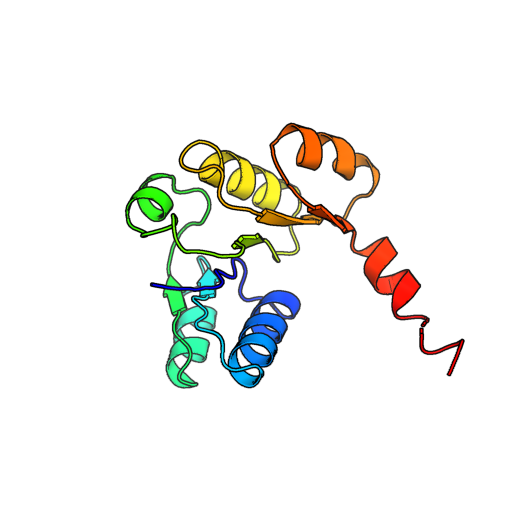0 ALA A N 1
ATOM 634 C CA . ALA A 1 90 ? 14.983 24.570 2.128 1.00 10.40 90 ALA A CA 1
ATOM 635 C C . ALA A 1 90 ? 14.034 23.422 1.769 1.00 10.34 90 ALA A C 1
ATOM 636 O O . ALA A 1 90 ? 14.046 22.898 0.635 1.00 10.05 90 ALA A O 1
ATOM 638 N N . LEU A 1 91 ? 13.209 23.042 2.741 1.00 10.27 91 LEU A N 1
ATOM 639 C CA . LEU A 1 91 ? 12.216 22.010 2.547 1.00 10.50 91 LEU A CA 1
ATOM 640 C C . LEU A 1 91 ? 11.318 22.348 1.374 1.00 10.48 91 LEU A C 1
ATOM 641 O O . LEU A 1 91 ? 11.150 21.531 0.474 1.00 10.73 91 LEU A O 1
ATOM 646 N N . ARG A 1 92 ? 10.760 23.555 1.385 1.00 10.63 92 ARG A N 1
ATOM 647 C CA . ARG A 1 92 ? 9.811 23.981 0.353 1.00 11.67 92 ARG A CA 1
ATOM 648 C C . ARG A 1 92 ? 10.389 24.103 -1.069 1.00 13.03 92 ARG A C 1
ATOM 649 O O . ARG A 1 92 ? 9.640 24.013 -2.077 1.00 14.62 92 ARG A O 1
ATOM 657 N N . SER A 1 93 ? 11.703 24.311 -1.145 1.00 13.68 93 SER A N 1
ATOM 658 C CA A SER A 1 93 ? 12.394 24.353 -2.433 0.50 13.54 93 SER A CA 1
ATOM 659 C CA B SER A 1 93 ? 12.408 24.349 -2.429 0.50 13.24 93 SER A CA 1
ATOM 660 C C . SER A 1 93 ? 12.406 22.967 -3.086 1.00 13.21 93 SER A C 1
ATOM 661 O O . SER A 1 93 ? 12.581 22.856 -4.297 1.00 13.84 93 SER A O 1
ATOM 666 N N . VAL A 1 94 ? 12.206 21.924 -2.273 1.00 11.84 94 VAL A N 1
ATOM 667 C CA . VAL A 1 94 ? 12.202 20.515 -2.714 1.00 11.92 94 VAL A CA 1
ATOM 668 C C . VAL A 1 94 ? 10.804 19.878 -2.761 1.00 11.61 94 VAL A C 1
ATOM 669 O O . VAL A 1 94 ? 10.516 19.112 -3.690 1.00 10.82 94 VAL A O 1
ATOM 673 N N . SER A 1 95 ? 9.954 20.170 -1.768 1.00 12.07 95 SER A N 1
ATOM 674 C CA . SER A 1 95 ? 8.728 19.400 -1.599 1.00 11.86 95 SER A CA 1
ATOM 675 C C . SER A 1 95 ? 7.613 20.225 -0.990 1.00 11.70 95 SER A C 1
ATOM 676 O O . SER A 1 95 ? 7.881 21.138 -0.189 1.00 12.26 95 SER A O 1
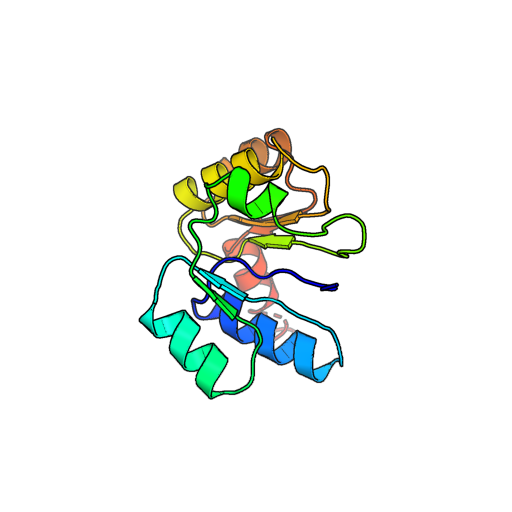ATOM 679 N N . ASP A 1 96 ? 6.383 19.882 -1.351 1.00 11.24 96 ASP A N 1
ATOM 680 C CA . ASP A 1 96 ? 5.205 20.459 -0.697 1.00 10.93 96 ASP A CA 1
ATOM 681 C C . ASP A 1 96 ? 4.731 19.673 0.542 1.00 10.47 96 ASP A C 1
ATOM 682 O O . ASP A 1 96 ? 3.635 19.943 1.071 1.00 9.99 96 ASP A O 1
ATOM 687 N N . VAL A 1 97 ? 5.545 18.714 1.000 1.00 10.66 97 VAL A N 1
ATOM 688 C CA . VAL A 1 97 ? 5.136 17.852 2.100 1.00 11.07 97 VAL A CA 1
ATOM 689 C C . VAL A 1 97 ? 4.592 18.674 3.283 1.00 10.91 97 VAL A C 1
ATOM 690 O O . VAL A 1 97 ? 5.161 19.714 3.648 1.00 10.89 97 VAL A O 1
ATOM 694 N N . TYR A 1 98 ? 3.480 18.2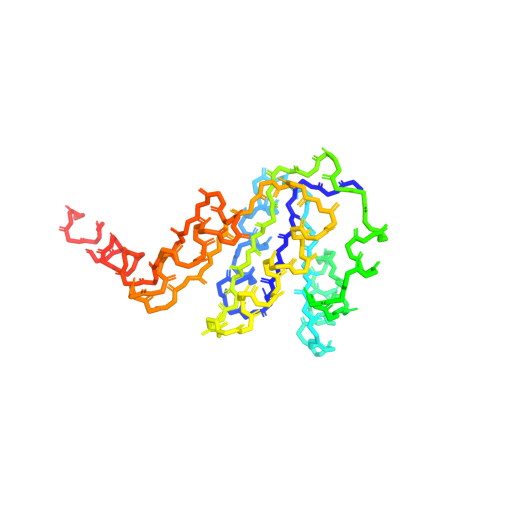38 3.862 1.00 9.95 98 TYR A N 1
ATOM 695 C CA . TYR A 1 98 ? 2.856 18.995 4.945 1.00 9.59 98 TYR A CA 1
ATOM 696 C C . TYR A 1 98 ? 3.855 19.268 6.085 1.00 9.30 98 TYR A C 1
ATOM 697 O O . TYR A 1 98 ? 4.568 18.347 6.516 1.00 9.92 98 TYR A O 1
ATOM 706 N N . ALA A 1 99 ? 3.934 20.530 6.524 1.00 10.01 99 ALA A N 1
ATOM 707 C CA . ALA A 1 99 ? 4.898 20.926 7.565 1.00 9.93 99 ALA A CA 1
ATOM 708 C C . ALA A 1 99 ? 4.218 21.694 8.678 1.00 10.32 99 ALA A C 1
ATOM 709 O O . ALA A 1 99 ? 3.364 22.567 8.424 1.00 9.93 99 ALA A O 1
ATOM 711 N N . ILE A 1 100 ? 4.572 21.344 9.916 1.00 10.86 100 ILE A N 1
ATOM 712 C CA . ILE A 1 100 ? 4.060 22.076 11.079 1.00 10.90 100 ILE A CA 1
ATOM 713 C C . ILE A 1 100 ? 5.293 22.643 11.736 1.00 10.88 100 ILE A C 1
ATOM 714 O O . ILE A 1 100 ? 6.246 21.917 11.999 1.00 10.69 100 ILE A O 1
ATOM 719 N N . VAL A 1 101 ? 5.282 23.953 11.982 1.00 11.66 101 VAL A N 1
ATOM 720 C CA . VAL A 1 101 ? 6.507 24.626 12.381 1.00 12.31 101 VAL A CA 1
ATOM 721 C C . VAL A 1 101 ? 6.316 25.373 13.680 1.00 11.56 101 VAL A C 1
ATOM 722 O O . VAL A 1 101 ? 5.339 26.091 13.830 1.00 11.54 101 VAL A O 1
ATOM 726 N N . ARG A 1 102 ? 7.255 25.167 14.603 1.00 11.16 102 ARG A N 1
ATOM 727 C CA . ARG A 1 102 ? 7.334 25.930 15.858 1.00 9.97 102 ARG A CA 1
ATOM 728 C C . ARG A 1 102 ? 7.888 27.355 15.661 1.00 9.91 102 ARG A C 1
ATOM 729 O O . ARG A 1 102 ? 8.928 27.557 15.023 1.00 10.71 102 ARG A O 1
ATOM 737 N N . VAL A 1 103 ? 7.162 28.344 16.179 1.00 8.78 103 VAL A N 1
ATOM 738 C CA . VAL A 1 103 ? 7.558 29.749 16.067 1.00 9.39 103 VAL A CA 1
ATOM 739 C C . VAL A 1 103 ? 7.473 30.352 17.459 1.00 9.59 103 VAL A C 1
ATOM 740 O O . VAL A 1 103 ? 6.480 30.186 18.150 1.00 10.39 103 VAL A O 1
ATOM 744 N N . SER A 1 104 ? 8.535 31.039 17.881 1.00 10.58 104 SER A N 1
ATOM 745 C CA A SER A 1 104 ? 8.560 31.645 19.210 0.50 10.85 104 SER A CA 1
ATOM 746 C CA B SER A 1 104 ? 8.584 31.657 19.202 0.50 10.76 104 SER A CA 1
ATOM 747 C C . SER A 1 104 ? 7.987 33.067 19.234 1.00 10.78 104 SER A C 1
ATOM 748 O O . SER A 1 104 ? 7.397 33.489 20.237 1.00 11.99 104 SER A O 1
ATOM 753 N N . SER A 1 105 ? 8.151 33.805 18.147 1.00 9.61 105 SER A N 1
ATOM 754 C CA A SER A 1 105 ? 7.784 35.220 18.079 0.50 8.94 105 SER A CA 1
ATOM 755 C CA B SER A 1 105 ? 7.736 35.206 18.136 0.50 9.65 105 SER A CA 1
ATOM 756 C C . SER A 1 105 ? 6.444 35.371 17.353 1.00 8.42 105 SER A C 1
ATOM 757 O O . SER A 1 105 ? 6.385 35.106 16.152 1.00 7.68 105 SER A O 1
ATOM 762 N N . PRO A 1 106 ? 5.366 35.808 18.061 1.00 6.87 106 PRO A N 1
ATOM 763 C CA . PRO A 1 106 ? 4.106 35.972 17.332 1.00 6.25 106 PRO A CA 1
ATOM 764 C C . PRO A 1 106 ? 4.186 36.873 16.098 1.00 5.74 106 PRO A C 1
ATOM 765 O O . PRO A 1 106 ? 3.473 36.627 15.137 1.00 5.83 106 PRO A O 1
ATOM 769 N N . LYS A 1 107 ? 5.013 37.917 16.117 1.00 6.02 107 LYS A N 1
ATOM 770 C CA . LYS A 1 107 ? 5.126 38.791 14.945 1.00 6.38 107 LYS A CA 1
ATOM 771 C C . LYS A 1 107 ? 5.586 38.052 13.678 1.00 6.83 107 LYS A C 1
ATOM 772 O O . LYS A 1 107 ? 5.358 38.524 12.559 1.00 7.38 107 LYS A O 1
ATOM 778 N N . LYS A 1 108 ? 6.214 36.895 13.872 1.00 6.98 108 LYS A N 1
ATOM 779 C CA . LYS A 1 108 ? 6.792 36.115 12.770 1.00 7.04 108 LYS A CA 1
ATOM 780 C C . LYS A 1 108 ? 5.851 35.086 12.173 1.00 7.34 108 LYS A C 1
ATOM 781 O O . LYS A 1 108 ? 6.202 34.447 11.186 1.00 6.51 108 LYS A O 1
ATOM 787 N N . LYS A 1 109 ? 4.646 34.935 12.727 1.00 7.86 109 LYS A N 1
ATOM 788 C CA . LYS A 1 109 ? 3.737 33.884 12.260 1.00 8.11 109 LYS A CA 1
ATOM 789 C C . LYS A 1 109 ? 3.471 34.015 10.747 1.00 8.68 109 LYS A C 1
ATOM 790 O O . LYS A 1 109 ? 3.553 33.031 10.001 1.00 8.21 109 LYS A O 1
ATOM 796 N N . GLU A 1 110 ? 3.166 35.233 10.310 1.00 8.90 110 GLU A N 1
ATOM 797 C CA . GLU A 1 110 ? 2.775 35.478 8.923 1.00 9.79 110 GLU A CA 1
ATOM 798 C C . GLU A 1 110 ? 3.868 35.094 7.934 1.00 9.77 110 GLU A C 1
ATOM 799 O O . GLU A 1 110 ? 3.586 34.442 6.926 1.00 8.77 110 GLU A O 1
ATOM 805 N N . GLU A 1 111 ? 5.109 35.481 8.231 1.00 10.65 111 GLU A N 1
ATOM 806 C CA . GLU A 1 111 ? 6.218 35.116 7.345 1.00 11.55 111 GLU A CA 1
ATOM 807 C C . GLU A 1 111 ? 6.423 33.600 7.238 1.00 11.88 111 GLU A C 1
ATOM 808 O O . GLU A 1 111 ? 6.800 33.107 6.170 1.00 12.11 111 GLU A O 1
ATOM 814 N N . PHE A 1 112 ? 6.144 32.857 8.317 1.00 12.07 112 PHE A N 1
ATOM 815 C CA . PHE A 1 112 ? 6.213 31.399 8.240 1.00 11.74 112 PHE A CA 1
ATOM 816 C C . PHE A 1 112 ? 5.084 30.847 7.360 1.00 11.87 112 PHE A C 1
ATOM 817 O O . PHE A 1 112 ? 5.304 29.937 6.545 1.00 12.46 112 PHE A O 1
ATOM 825 N N . GLU A 1 113 ? 3.897 31.415 7.499 1.00 11.43 113 GLU A N 1
ATOM 826 C CA . GLU A 1 113 ? 2.788 31.024 6.634 1.00 12.03 113 GLU A CA 1
ATOM 827 C C . GLU A 1 113 ? 3.118 31.325 5.173 1.00 11.31 113 GLU A C 1
ATOM 828 O O . GLU A 1 113 ? 2.955 30.459 4.311 1.00 12.04 113 GLU A O 1
ATOM 834 N N . GLU A 1 114 ? 3.650 32.523 4.912 1.00 11.88 114 GLU A N 1
ATOM 835 C CA . GLU A 1 114 ? 4.043 32.932 3.551 1.00 12.42 114 GLU A CA 1
ATOM 836 C C . GLU A 1 114 ? 5.128 32.033 2.944 1.00 11.88 114 GLU A C 1
ATOM 837 O O . GLU A 1 114 ? 5.153 31.794 1.718 1.00 12.55 114 GLU A O 1
ATOM 843 N N . ALA A 1 115 ? 6.017 31.547 3.803 1.00 11.26 115 ALA A N 1
ATOM 844 C CA . ALA A 1 115 ? 7.090 30.636 3.370 1.00 10.69 115 ALA A CA 1
ATOM 845 C C . ALA A 1 115 ? 6.653 29.171 3.245 1.00 11.11 115 ALA A C 1
ATOM 846 O O . ALA A 1 115 ? 7.474 28.306 2.909 1.00 11.65 115 ALA A O 1
ATOM 848 N N . GLY A 1 116 ? 5.376 28.897 3.494 1.00 10.28 116 GLY A N 1
ATOM 849 C CA . GLY A 1 116 ? 4.794 27.589 3.216 1.00 10.47 116 GLY A CA 1
ATOM 850 C C . GLY A 1 116 ? 4.523 26.669 4.398 1.00 10.11 116 GLY A C 1
ATOM 851 O O . GLY A 1 116 ? 4.283 25.471 4.199 1.00 10.64 116 GLY A O 1
ATOM 852 N N . ALA A 1 117 ? 4.560 27.185 5.627 1.00 9.47 117 ALA A N 1
ATOM 853 C CA . ALA A 1 117 ? 4.137 26.371 6.783 1.00 9.57 117 ALA A CA 1
ATOM 854 C C . ALA A 1 117 ? 2.643 26.115 6.668 1.00 9.50 117 ALA A C 1
ATOM 855 O O . ALA A 1 117 ? 1.871 27.094 6.579 1.00 11.14 117 ALA A O 1
ATOM 857 N N . ASN A 1 118 ? 2.233 24.839 6.672 1.00 9.01 118 ASN A N 1
ATOM 858 C CA . ASN A 1 118 ? 0.797 24.502 6.703 1.00 9.16 118 ASN A CA 1
ATOM 859 C C . ASN A 1 118 ? 0.156 24.915 8.011 1.00 9.10 118 ASN A C 1
ATOM 860 O O . ASN A 1 118 ? -0.969 25.435 8.040 1.00 9.22 118 ASN A O 1
ATOM 865 N N . LEU A 1 119 ? 0.871 24.672 9.105 1.00 8.72 119 LEU A N 1
ATOM 866 C CA . LEU A 1 119 ? 0.433 25.086 10.432 1.00 8.72 119 LEU A CA 1
ATOM 867 C C . LEU A 1 119 ? 1.634 25.639 11.184 1.00 9.36 119 LEU A C 1
ATOM 868 O O . LEU A 1 119 ? 2.746 25.138 11.034 1.00 9.50 119 LEU A O 1
ATOM 873 N N . VAL A 1 120 ? 1.372 26.681 11.965 1.00 10.08 120 VAL A N 1
ATOM 874 C CA . VAL A 1 120 ? 2.331 27.248 12.884 1.00 10.27 120 VAL A CA 1
ATOM 875 C C . VAL A 1 120 ? 1.926 26.919 14.330 1.00 11.43 120 VAL A C 1
ATOM 876 O O . VAL A 1 120 ? 0.776 27.139 14.723 1.00 12.55 120 VAL A O 1
ATOM 880 N N . VAL A 1 121 ? 2.865 26.385 15.110 1.00 11.38 121 VAL A N 1
ATOM 881 C CA . VAL A 1 121 ? 2.652 26.225 16.545 1.00 11.40 121 VAL A CA 1
ATOM 882 C C . VAL A 1 121 ? 3.398 27.385 17.198 1.00 10.63 121 VAL A C 1
ATOM 883 O O . VAL A 1 121 ? 4.623 27.379 17.247 1.00 10.42 121 VAL A O 1
ATOM 887 N N . LEU A 1 122 ? 2.668 28.372 17.648 1.00 10.05 122 LEU A N 1
ATOM 888 C CA . LEU A 1 122 ? 3.279 29.455 18.374 1.00 9.87 122 LEU A CA 1
ATOM 889 C C . LEU A 1 122 ? 3.510 29.033 19.799 1.00 8.79 122 LEU A C 1
ATOM 890 O O . LEU A 1 122 ? 2.627 28.605 20.413 1.00 9.08 122 LEU A O 1
ATOM 895 N N . VAL A 1 123 ? 4.708 29.240 20.302 1.00 8.11 123 VAL A N 1
ATOM 896 C CA . VAL A 1 123 ? 5.056 28.783 21.650 1.00 8.17 123 VAL A CA 1
ATOM 897 C C . VAL A 1 123 ? 4.086 29.381 22.671 1.00 8.56 123 VAL A C 1
ATOM 898 O O . VAL A 1 123 ? 3.564 28.662 23.526 1.00 9.08 123 VAL A O 1
ATOM 902 N N . ALA A 1 124 ? 3.788 30.670 22.524 1.00 9.29 124 ALA A N 1
ATOM 903 C CA . ALA A 1 124 ? 2.928 31.351 23.494 1.00 9.45 124 ALA A CA 1
ATOM 904 C C . ALA A 1 124 ? 1.533 30.736 23.504 1.00 10.02 124 ALA A C 1
ATOM 905 O O . ALA A 1 124 ? 0.937 30.595 24.558 1.00 10.72 124 ALA A O 1
ATOM 907 N N . ASP A 1 125 ? 1.007 30.406 22.328 1.00 9.40 125 ASP A N 1
ATOM 908 C CA . ASP A 1 125 ? -0.298 29.715 22.235 1.00 10.66 125 ASP A CA 1
ATOM 909 C C . ASP A 1 125 ? -0.275 28.333 22.904 1.00 10.27 125 ASP A C 1
ATOM 910 O O . ASP A 1 125 ? -1.222 27.960 23.604 1.00 10.18 125 ASP A O 1
ATOM 915 N N . ALA A 1 126 ? 0.788 27.564 22.645 1.00 9.84 126 ALA A N 1
ATOM 916 C CA . ALA A 1 126 ? 0.958 26.239 23.236 1.00 8.92 126 ALA A CA 1
ATOM 917 C C . ALA A 1 126 ? 1.018 26.309 24.769 1.00 8.94 126 ALA A C 1
ATOM 918 O O . ALA A 1 126 ? 0.380 25.529 25.483 1.00 7.43 126 ALA A O 1
ATOM 920 N N . VAL A 1 127 ? 1.747 27.300 25.265 1.00 8.87 127 VAL A N 1
ATOM 921 C CA . VAL A 1 127 ? 1.886 27.509 26.711 1.00 8.90 127 VAL A CA 1
ATOM 922 C C . VAL A 1 127 ? 0.537 27.945 27.301 1.00 8.74 127 VAL A C 1
ATOM 923 O O . VAL A 1 127 ? 0.085 27.420 28.324 1.00 7.94 127 VAL A O 1
ATOM 927 N N . LYS A 1 128 ? -0.115 28.911 26.648 1.00 9.46 128 LYS A N 1
ATOM 928 C CA . LYS A 1 128 ? -1.429 29.356 27.109 1.00 9.24 128 LYS A CA 1
ATOM 929 C C . LYS A 1 128 ? -2.382 28.156 27.222 1.00 8.86 128 LYS A C 1
ATOM 930 O O . LYS A 1 128 ? -3.031 27.994 28.242 1.00 8.99 128 LYS A O 1
ATOM 936 N N . GLN A 1 129 ? -2.455 27.313 26.187 1.00 9.29 129 GLN A N 1
ATOM 937 C CA . GLN A 1 129 ? -3.404 26.201 26.208 1.00 10.52 129 GLN A CA 1
ATOM 938 C C . GLN A 1 129 ? -3.081 25.204 27.315 1.00 10.29 129 GLN A C 1
ATOM 939 O O . GLN A 1 129 ? -3.981 24.663 27.956 1.00 10.53 129 GLN A O 1
ATOM 945 N N . ALA A 1 130 ? -1.792 25.003 27.571 1.00 9.59 130 ALA A N 1
ATOM 946 C CA . ALA A 1 130 ? -1.366 24.121 28.657 1.00 9.56 130 ALA A CA 1
ATOM 947 C C . ALA A 1 130 ? -1.836 24.639 30.021 1.00 9.07 130 ALA A C 1
ATOM 948 O O . ALA A 1 130 ? -2.380 23.866 30.836 1.00 10.50 130 ALA A O 1
ATOM 950 N N . PHE A 1 131 ? -1.638 25.938 30.262 1.00 9.88 131 PHE A N 1
ATOM 951 C CA . PHE A 1 131 ? -2.187 26.599 31.462 1.00 9.58 131 PHE A CA 1
ATOM 952 C C . PHE A 1 131 ? -3.693 26.427 31.537 1.00 10.75 131 PHE A C 1
ATOM 953 O O . PHE A 1 131 ? -4.229 26.044 32.594 1.00 10.47 131 PHE A O 1
ATOM 969 N N . ASP A 1 133 ? -5.669 24.176 30.181 1.00 11.40 133 ASP A N 1
ATOM 970 C CA . ASP A 1 133 ? -6.050 22.789 30.418 1.00 12.01 133 ASP A CA 1
ATOM 971 C C . ASP A 1 133 ? -5.943 22.440 31.901 1.00 12.33 133 ASP A C 1
ATOM 972 O O . ASP A 1 133 ? -6.828 21.775 32.459 1.00 12.09 133 ASP A O 1
ATOM 977 N 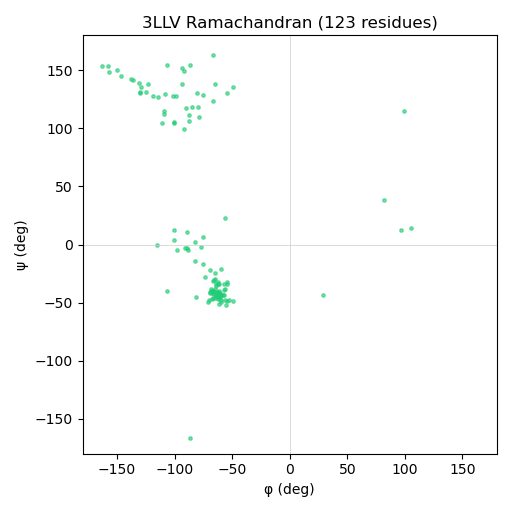N . LYS A 1 134 ? -4.854 22.872 32.531 1.00 11.54 134 LYS A N 1
ATOM 978 C CA . LYS A 1 134 ? -4.681 22.683 33.975 1.00 12.12 134 LYS A CA 1
ATOM 979 C C . LYS A 1 134 ? -5.734 23.449 34.810 1.00 12.24 134 LYS A C 1
ATOM 980 O O . LYS A 1 134 ? -6.318 22.885 35.749 1.00 12.67 134 LYS A O 1
ATOM 986 N N . ILE A 1 135 ? -6.009 24.702 34.444 1.00 12.24 135 ILE A N 1
ATOM 987 C CA . ILE A 1 135 ? -7.038 25.516 35.129 1.00 12.79 135 ILE A CA 1
ATOM 988 C C . ILE A 1 135 ? -8.434 24.887 35.028 1.00 13.50 135 ILE A C 1
ATOM 989 O O . ILE A 1 135 ? -9.182 24.833 36.016 1.00 13.59 135 ILE A O 1
ATOM 994 N N . LYS A 1 136 ? -8.777 24.406 33.834 1.00 13.88 136 LYS A N 1
ATOM 995 C CA . LYS A 1 136 ? -10.071 23.757 33.604 1.00 14.54 136 LYS A CA 1
ATOM 996 C C . LYS A 1 136 ? -10.203 22.515 34.493 1.00 15.48 136 LYS A C 1
ATOM 997 O O . LYS A 1 136 ? -11.254 22.290 35.095 1.00 15.01 136 LYS A O 1
ATOM 999 N N . LYS A 1 137 ? -9.116 21.745 34.598 1.00 16.31 137 LYS A N 1
ATOM 1000 C CA . LYS A 1 137 ? -9.068 20.542 35.438 1.00 17.21 137 LYS A CA 1
ATOM 1001 C C . LYS A 1 137 ? -9.400 20.794 36.921 1.00 17.87 137 LYS A C 1
ATOM 1002 O O . LYS A 1 137 ? -9.918 19.905 37.602 1.00 17.80 137 LYS A O 1
#

Solvent-accessible surface area: 7537 Å² total